Protein AF-A0A932TJV6-F1 (afdb_monomer)

Secondary structure (DSSP, 8-state):
-HHHHHHHHHHHHHHHHHHHHHHHHHHH-SSS-HHHHHHHHHHHHHHHHHHHHHHH-TTS-HHHHHIIIIIITT-

Solvent-accessible surface area (backbone atoms only — not comparable to full-atom values): 3902 Å² total; per-residue (Å²): 112,58,68,60,44,28,52,55,28,20,54,52,14,32,52,50,46,54,52,50,24,52,56,44,27,70,76,65,45,88,88,52,68,55,9,61,52,49,53,48,54,51,34,53,53,49,48,54,51,50,53,51,52,54,73,75,32,90,85,56,55,71,58,58,53,46,19,46,51,58,8,26,60,57,53

pLDDT: mean 92.18, std 6.61, range [67.25, 98.44]

Foldseek 3Di:
DLVVLLVVLQVQQVVVLVVQQVVQDVVVDDPDSRSNVVLVVVLVVVLVVLVVV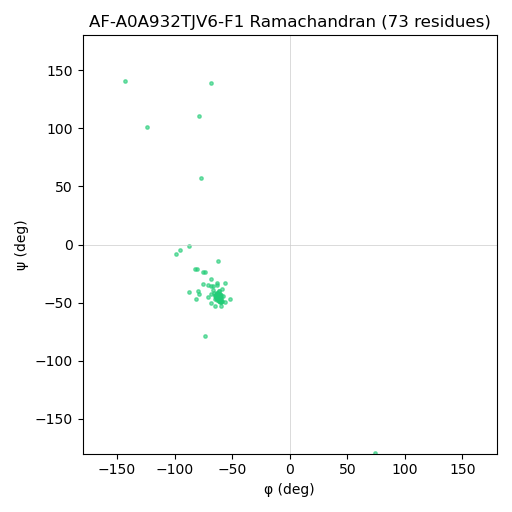CVVDPPPDVSVNCSVNCRRSVD

Mean predicted aligned error: 3.78 Å

Structure (mmCIF, N/CA/C/O backbone):
data_AF-A0A932TJV6-F1
#
_entry.id   AF-A0A932TJV6-F1
#
loop_
_atom_site.group_PDB
_atom_site.id
_atom_site.type_symbol
_atom_site.label_atom_id
_atom_site.label_alt_id
_atom_site.label_comp_id
_atom_site.label_asym_id
_atom_site.label_entity_id
_atom_site.label_seq_id
_atom_site.pdbx_PDB_ins_code
_atom_site.Cartn_x
_atom_site.Cartn_y
_a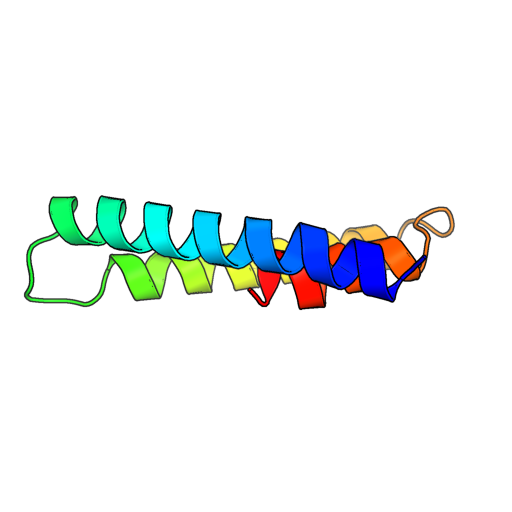tom_site.Cartn_z
_atom_site.occupancy
_atom_site.B_iso_or_equiv
_atom_site.auth_seq_id
_atom_site.auth_comp_id
_atom_site.auth_asym_id
_atom_site.auth_atom_id
_atom_site.pdbx_PDB_model_num
ATOM 1 N N . MET A 1 1 ? -0.145 4.126 -21.518 1.00 84.12 1 MET A N 1
ATOM 2 C CA . MET A 1 1 ? -0.491 2.953 -20.683 1.00 84.12 1 MET A CA 1
ATOM 3 C C . MET A 1 1 ? -0.347 3.242 -19.189 1.00 84.12 1 MET A C 1
ATOM 5 O O . MET A 1 1 ? -1.303 3.032 -18.458 1.00 84.12 1 MET A O 1
ATOM 9 N N . LEU A 1 2 ? 0.795 3.781 -18.740 1.00 92.50 2 LEU A N 1
ATOM 10 C CA . LEU A 1 2 ? 1.088 4.016 -17.318 1.00 92.50 2 LEU A CA 1
ATOM 11 C C . LEU A 1 2 ? 0.008 4.794 -16.543 1.00 92.50 2 LEU A C 1
ATOM 13 O O . LEU A 1 2 ? -0.375 4.364 -15.465 1.00 92.50 2 LEU A O 1
ATOM 17 N N . ILE A 1 3 ? -0.509 5.904 -17.085 1.00 94.75 3 ILE A N 1
ATOM 18 C CA . ILE A 1 3 ? -1.543 6.718 -16.410 1.00 94.75 3 ILE A CA 1
ATOM 19 C C . ILE A 1 3 ? -2.822 5.906 -16.167 1.00 94.75 3 ILE A C 1
ATOM 21 O O . ILE A 1 3 ? -3.418 5.996 -15.100 1.00 94.75 3 ILE A O 1
ATOM 25 N N . PHE A 1 4 ? -3.220 5.077 -17.137 1.00 96.19 4 PHE A N 1
ATOM 26 C CA . PHE A 1 4 ? -4.377 4.197 -16.994 1.00 96.19 4 PHE A CA 1
ATOM 27 C C . PHE A 1 4 ? -4.147 3.152 -15.895 1.00 96.19 4 PHE A C 1
ATOM 29 O O . PHE A 1 4 ? -5.008 2.972 -15.042 1.00 96.19 4 PHE A O 1
ATOM 36 N N . LEU A 1 5 ? -2.962 2.528 -15.860 1.00 95.50 5 LEU A N 1
ATOM 37 C CA . LEU A 1 5 ? -2.589 1.613 -14.777 1.00 95.50 5 LEU A CA 1
ATOM 38 C C . LEU A 1 5 ? -2.607 2.323 -13.415 1.00 95.50 5 LEU A C 1
ATOM 40 O O . LEU A 1 5 ? -3.186 1.804 -12.472 1.00 95.50 5 LEU A O 1
ATOM 44 N N . LEU A 1 6 ? -2.048 3.530 -13.315 1.00 96.31 6 LEU A N 1
ATOM 45 C CA . LEU A 1 6 ? -2.088 4.347 -12.098 1.00 96.31 6 LEU A CA 1
ATOM 46 C C . LEU A 1 6 ? -3.518 4.638 -11.638 1.00 96.31 6 LEU A C 1
ATOM 48 O O . LEU A 1 6 ? -3.804 4.501 -10.454 1.00 96.31 6 LEU A O 1
ATOM 52 N N . ALA A 1 7 ? -4.415 4.999 -12.556 1.00 97.44 7 ALA A N 1
ATOM 53 C CA . ALA A 1 7 ? -5.812 5.266 -12.230 1.00 97.44 7 ALA A CA 1
ATOM 54 C C . ALA A 1 7 ? -6.530 4.005 -11.725 1.00 97.44 7 ALA A C 1
ATOM 56 O O . ALA A 1 7 ? -7.199 4.050 -10.694 1.00 97.44 7 ALA A O 1
ATOM 57 N N . VAL A 1 8 ? -6.358 2.871 -12.415 1.00 98.06 8 VAL A N 1
ATOM 58 C CA . VAL A 1 8 ? -6.988 1.596 -12.040 1.00 98.06 8 VAL A CA 1
ATOM 59 C C . VAL A 1 8 ? -6.454 1.099 -10.700 1.00 98.06 8 VAL A C 1
ATOM 61 O O . VAL A 1 8 ? -7.231 0.835 -9.786 1.00 98.06 8 VAL A O 1
ATOM 64 N N . PHE A 1 9 ? -5.134 0.998 -10.553 1.00 97.62 9 PHE A N 1
ATOM 65 C CA . PHE A 1 9 ? -4.528 0.508 -9.319 1.00 97.62 9 PHE A CA 1
ATOM 66 C C . PHE A 1 9 ? -4.720 1.486 -8.160 1.00 97.62 9 PHE A C 1
ATOM 68 O O . PHE A 1 9 ? -4.967 1.030 -7.052 1.00 97.62 9 PHE A O 1
ATOM 75 N N . GLY A 1 10 ? -4.697 2.798 -8.406 1.00 98.06 10 GLY A N 1
ATOM 76 C CA . GLY A 1 10 ? -5.026 3.818 -7.407 1.00 98.06 10 GLY A CA 1
ATOM 77 C C . GLY A 1 10 ? -6.445 3.669 -6.868 1.00 98.06 10 GLY A C 1
ATOM 78 O O . GLY A 1 10 ? -6.637 3.597 -5.658 1.00 98.06 10 GLY A O 1
ATOM 79 N N . ALA A 1 11 ? -7.436 3.528 -7.753 1.00 98.38 11 ALA A N 1
ATOM 80 C CA . ALA A 1 11 ? -8.820 3.302 -7.343 1.00 98.38 11 ALA A CA 1
ATOM 81 C C . ALA A 1 11 ? -8.972 2.005 -6.530 1.00 98.38 11 ALA A C 1
ATOM 83 O O . ALA A 1 11 ? -9.610 2.003 -5.478 1.00 98.38 11 ALA A O 1
ATOM 84 N N . LEU A 1 12 ? -8.353 0.910 -6.984 1.00 98.31 12 LEU A N 1
ATOM 85 C CA . LEU A 1 12 ? -8.367 -0.365 -6.262 1.00 98.31 12 LEU A CA 1
ATOM 86 C C . LEU A 1 12 ? -7.695 -0.259 -4.885 1.00 98.31 12 LEU A C 1
ATOM 88 O O . LEU A 1 12 ? -8.230 -0.789 -3.914 1.00 98.31 12 LEU A O 1
ATOM 92 N N . GLY A 1 13 ? -6.562 0.441 -4.800 1.00 97.94 13 GLY A N 1
ATOM 93 C CA . GLY A 1 13 ? -5.819 0.688 -3.566 1.00 97.94 13 GLY A CA 1
ATOM 94 C C . G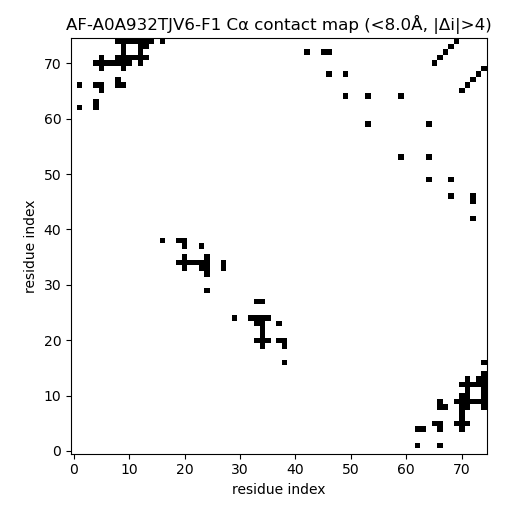LY A 1 13 ? -6.651 1.439 -2.538 1.00 97.94 13 GLY A C 1
ATOM 95 O O . GLY A 1 13 ? -6.887 0.938 -1.439 1.00 97.94 13 GLY A O 1
ATOM 96 N N . THR A 1 14 ? -7.222 2.575 -2.943 1.00 98.12 14 THR A N 1
ATOM 97 C CA . THR A 1 14 ? -8.067 3.399 -2.072 1.00 98.12 14 THR A CA 1
ATOM 98 C C . THR A 1 14 ? -9.299 2.649 -1.580 1.00 98.12 14 THR A C 1
ATOM 100 O O . THR A 1 14 ? -9.625 2.722 -0.394 1.00 98.12 14 THR A O 1
ATOM 103 N N . LEU A 1 15 ? -9.968 1.881 -2.445 1.00 98.44 15 LEU A N 1
ATOM 104 C CA . LEU A 1 15 ? -11.116 1.066 -2.038 1.00 98.44 15 LEU A CA 1
ATOM 105 C C . LEU A 1 15 ? -10.710 -0.044 -1.058 1.00 98.44 15 LEU A C 1
ATOM 107 O O . LEU A 1 15 ? -11.390 -0.247 -0.049 1.00 98.44 15 LEU A O 1
ATOM 111 N N . ALA A 1 16 ? -9.594 -0.732 -1.314 1.00 97.75 16 ALA A N 1
ATOM 112 C CA . ALA A 1 16 ? -9.075 -1.771 -0.429 1.00 97.75 16 ALA A CA 1
ATOM 113 C C . ALA A 1 16 ? -8.671 -1.201 0.938 1.00 97.75 16 ALA A C 1
ATOM 115 O O . ALA A 1 16 ? -9.060 -1.751 1.971 1.00 97.75 16 ALA A O 1
ATOM 116 N N . ARG A 1 17 ? -7.950 -0.073 0.957 1.00 97.06 17 ARG A N 1
ATOM 117 C CA . ARG A 1 17 ? -7.552 0.630 2.181 1.00 97.06 17 ARG A CA 1
ATOM 118 C C . ARG A 1 17 ? -8.773 1.065 2.976 1.00 97.06 17 ARG A C 1
ATOM 120 O O . ARG A 1 17 ? -8.838 0.780 4.168 1.00 97.06 17 ARG A O 1
ATOM 127 N N . TYR A 1 18 ? -9.743 1.708 2.328 1.00 97.00 18 TYR A N 1
ATOM 128 C CA . TYR A 1 18 ? -10.959 2.178 2.986 1.00 97.00 18 TYR A CA 1
ATOM 129 C C . TYR A 1 18 ? -11.752 1.020 3.607 1.00 97.00 18 TYR A C 1
ATOM 131 O O . TYR A 1 18 ? -12.106 1.072 4.787 1.00 97.00 18 TYR A O 1
ATOM 139 N N . GLY A 1 19 ? -11.971 -0.055 2.842 1.00 97.19 19 GLY A N 1
ATOM 140 C CA . GLY A 1 19 ? -12.693 -1.235 3.315 1.00 97.19 19 GLY A CA 1
ATOM 141 C C . GLY A 1 19 ? -11.987 -1.934 4.478 1.00 97.19 19 GLY A C 1
ATOM 142 O O . GLY A 1 19 ? -12.611 -2.210 5.504 1.00 97.19 19 GLY A O 1
ATOM 143 N N . LEU A 1 20 ? -10.677 -2.175 4.355 1.00 96.38 20 LEU A N 1
ATOM 144 C CA . LEU A 1 20 ? -9.894 -2.865 5.381 1.00 96.38 20 LEU A CA 1
ATOM 145 C C . LEU A 1 20 ? -9.750 -2.028 6.657 1.00 96.38 20 LEU A C 1
ATOM 147 O O . LEU A 1 20 ? -9.910 -2.557 7.756 1.00 96.38 20 LEU A O 1
ATOM 151 N N . GLN A 1 21 ? -9.495 -0.724 6.521 1.00 96.25 21 GLN A N 1
ATOM 152 C CA . GLN A 1 21 ? -9.417 0.197 7.652 1.00 96.25 21 GLN A CA 1
ATOM 153 C C . GLN A 1 21 ? -10.735 0.210 8.432 1.00 96.25 21 GLN A C 1
ATOM 155 O O . GLN A 1 21 ? -10.710 0.071 9.653 1.00 96.25 21 GLN A O 1
ATOM 160 N N . GLY A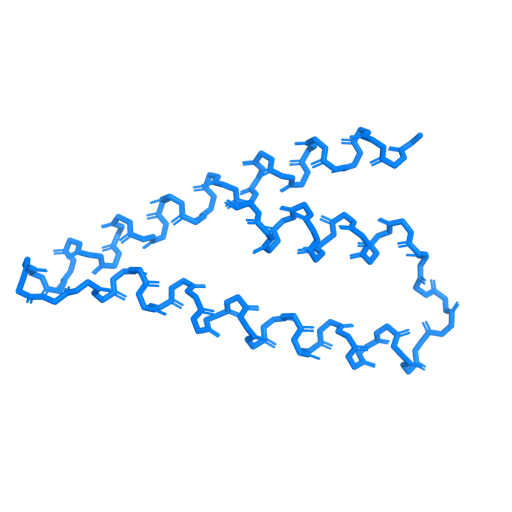 1 22 ? -11.875 0.341 7.744 1.00 95.00 22 GLY A N 1
ATOM 161 C CA . GLY A 1 22 ? -13.193 0.341 8.380 1.00 95.00 22 GLY A CA 1
ATOM 162 C C . GLY A 1 22 ? -13.514 -0.986 9.066 1.00 95.00 22 GLY A C 1
ATOM 163 O O . GLY A 1 22 ? -13.932 -0.998 10.223 1.00 95.00 22 GLY A O 1
ATOM 164 N N . TRP A 1 23 ? -13.252 -2.109 8.391 1.00 95.62 23 TRP A N 1
ATOM 165 C CA . TRP A 1 23 ? -13.473 -3.441 8.955 1.00 95.62 23 TRP A CA 1
ATOM 166 C C . TRP A 1 23 ? -12.654 -3.667 10.233 1.00 95.62 23 TRP A C 1
ATOM 168 O O . TRP A 1 23 ? -13.212 -4.043 11.262 1.00 95.62 23 TRP A O 1
ATOM 178 N N . LEU A 1 24 ? -11.352 -3.365 10.208 1.00 95.00 24 LEU A N 1
ATOM 179 C CA . LEU A 1 24 ? -10.481 -3.514 11.377 1.00 95.00 24 LEU A CA 1
ATOM 180 C C . LEU A 1 24 ? -10.846 -2.550 12.508 1.00 95.00 24 LEU A C 1
ATOM 182 O O . LEU A 1 24 ? -10.819 -2.936 13.678 1.00 95.00 24 LEU A O 1
ATOM 186 N N . GLN A 1 25 ? -11.211 -1.308 12.183 1.00 94.62 25 GLN A N 1
ATOM 187 C CA . GLN A 1 25 ? -11.609 -0.333 13.194 1.00 94.62 25 GLN A CA 1
ATOM 188 C C . GLN A 1 25 ? -12.870 -0.782 13.942 1.00 94.62 25 GLN A C 1
ATOM 190 O O . GLN A 1 25 ? -12.912 -0.691 15.168 1.00 94.62 25 GLN A O 1
ATOM 195 N N . ASN A 1 26 ? -13.854 -1.333 13.227 1.00 93.19 26 ASN A N 1
ATOM 196 C CA . ASN A 1 26 ? -15.101 -1.815 13.822 1.00 93.19 26 ASN A CA 1
ATOM 197 C C . ASN A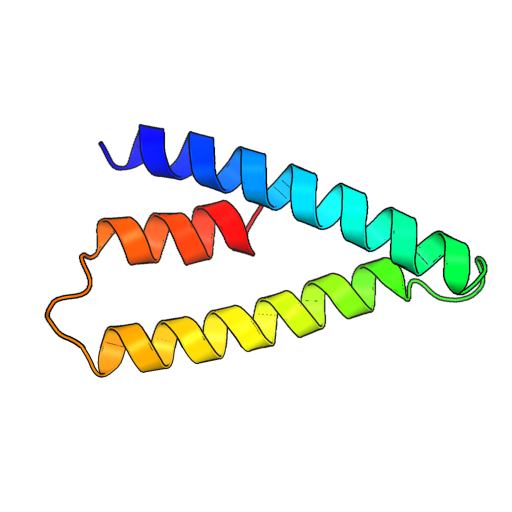 1 26 ? -14.880 -2.977 1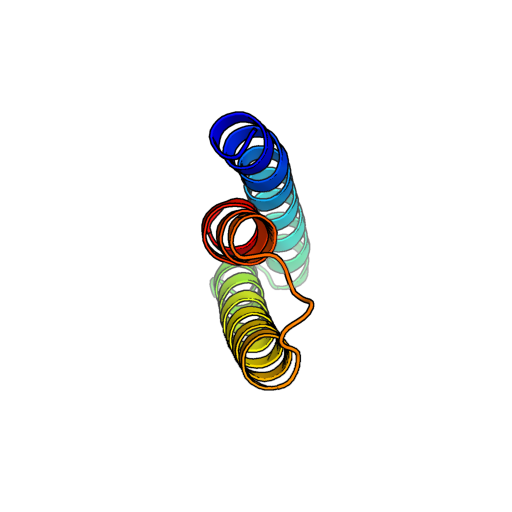4.803 1.00 93.19 26 ASN A C 1
ATOM 199 O O . ASN A 1 26 ? -15.575 -3.063 15.811 1.00 93.19 26 ASN A O 1
ATOM 203 N N . GLN A 1 27 ? -13.885 -3.832 14.553 1.00 91.19 27 GLN A N 1
ATOM 204 C CA . GLN A 1 27 ? -13.545 -4.954 15.437 1.00 91.19 27 GLN A CA 1
ATOM 205 C C . GLN A 1 27 ? -12.798 -4.515 16.710 1.00 91.19 27 GLN 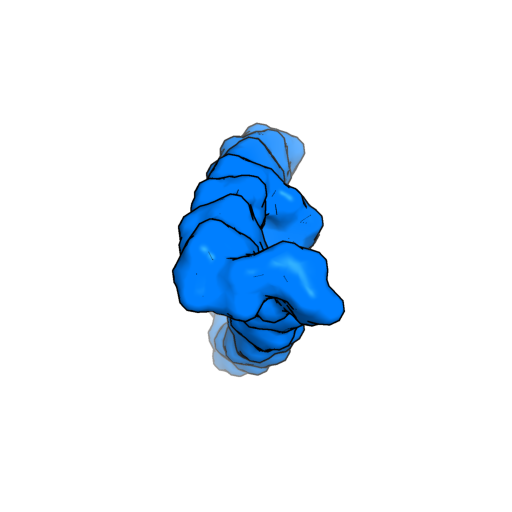A C 1
ATOM 207 O O . GLN A 1 27 ? -12.812 -5.228 17.709 1.00 91.19 27 GLN A O 1
ATOM 212 N N . SER A 1 28 ? -12.127 -3.358 16.675 1.00 85.81 28 SER A N 1
ATOM 213 C CA . SER A 1 28 ? -11.167 -2.923 17.704 1.00 85.81 28 SER A CA 1
ATOM 214 C C . SER A 1 28 ? -11.742 -1.938 18.732 1.00 85.81 28 SER A C 1
ATOM 216 O O . SER A 1 28 ? -11.060 -1.586 19.695 1.00 85.81 28 SER A O 1
ATOM 218 N N . GLY A 1 29 ? -12.966 -1.445 18.517 1.00 80.56 29 GLY A N 1
ATOM 219 C CA . GLY A 1 29 ? -13.518 -0.304 19.255 1.00 80.56 29 GLY A CA 1
ATOM 220 C C . GLY A 1 29 ? -12.905 1.037 18.821 1.00 80.56 29 GLY A C 1
ATOM 221 O O . GLY A 1 29 ? -12.070 1.094 17.924 1.00 80.56 29 GLY A O 1
ATOM 222 N N . VAL A 1 30 ? -13.333 2.146 19.434 1.00 81.19 30 VAL A N 1
ATOM 223 C CA . VAL A 1 30 ? -13.007 3.517 18.963 1.00 81.19 30 VAL A CA 1
ATOM 224 C C . VAL A 1 30 ? -11.796 4.149 19.669 1.00 81.19 30 VAL A C 1
ATOM 226 O O . VAL A 1 30 ? -11.379 5.249 19.323 1.00 81.19 30 VAL A O 1
ATOM 229 N N . SER A 1 31 ? -11.221 3.475 20.670 1.00 88.44 31 SER A N 1
ATOM 230 C CA . SER A 1 31 ? -10.187 4.068 21.533 1.00 88.44 31 SER A CA 1
ATOM 231 C C . SER A 1 31 ? -8.821 4.221 20.857 1.00 88.44 31 SER A C 1
ATOM 233 O O . SER A 1 31 ? -8.014 5.030 21.310 1.00 88.44 31 SER A O 1
ATOM 235 N N . PHE A 1 32 ? -8.533 3.432 19.820 1.00 92.00 32 PHE A N 1
ATOM 236 C CA . PHE A 1 32 ? -7.255 3.456 19.112 1.00 92.00 32 PHE A CA 1
ATOM 237 C C . PHE A 1 32 ? -7.477 3.240 17.606 1.00 92.00 32 PHE A C 1
ATOM 239 O O . PHE A 1 32 ? -8.320 2.413 17.244 1.00 92.00 32 PHE A O 1
ATOM 246 N N . PRO A 1 33 ? -6.747 3.943 16.715 1.00 94.25 33 PRO A N 1
ATOM 247 C CA . PRO A 1 33 ? -6.913 3.839 15.266 1.00 94.25 33 PRO A CA 1
ATOM 248 C C . PRO A 1 33 ? -6.275 2.558 14.696 1.00 94.25 33 PRO A C 1
ATOM 250 O O . PRO A 1 33 ? -5.399 2.606 13.829 1.00 94.25 33 PRO A O 1
ATOM 253 N N . THR A 1 34 ? -6.691 1.392 15.195 1.00 95.44 34 THR A N 1
ATOM 254 C CA . THR A 1 34 ? -6.134 0.084 14.825 1.00 95.44 34 THR A CA 1
ATOM 255 C C . THR A 1 34 ? -6.261 -0.181 13.331 1.00 95.44 34 THR A C 1
ATOM 257 O O . THR A 1 34 ? -5.330 -0.710 12.726 1.00 95.44 34 THR A O 1
ATOM 260 N N . GLY A 1 35 ? -7.377 0.233 12.716 1.00 95.31 35 GLY A N 1
ATOM 261 C CA . GLY A 1 35 ? -7.573 0.083 11.276 1.00 95.31 35 GLY A CA 1
ATOM 262 C C . GLY A 1 35 ? -6.519 0.847 10.483 1.00 95.31 35 GLY A C 1
ATOM 263 O O . GLY A 1 35 ? -5.863 0.273 9.617 1.00 95.31 35 GLY A O 1
ATOM 264 N N . THR A 1 36 ? -6.298 2.117 10.831 1.00 94.88 36 THR A N 1
ATOM 265 C CA . THR A 1 36 ? -5.302 2.974 10.176 1.00 94.88 36 THR A CA 1
ATOM 266 C C . THR A 1 36 ? -3.884 2.450 10.386 1.00 94.88 36 THR A C 1
ATOM 268 O O . THR A 1 36 ? -3.099 2.407 9.439 1.00 94.88 36 THR A O 1
ATOM 271 N N . LEU A 1 37 ? -3.541 2.019 11.604 1.00 96.38 37 LEU A N 1
ATOM 272 C CA . LEU A 1 37 ? -2.224 1.447 11.889 1.00 96.38 37 LEU A CA 1
ATOM 273 C C . LEU A 1 37 ? -1.976 0.185 11.051 1.00 96.38 37 LEU A C 1
ATOM 275 O O . LEU A 1 37 ? -0.930 0.057 10.418 1.00 96.38 37 LEU A O 1
ATOM 279 N N . ALA A 1 38 ? -2.944 -0.731 11.019 1.00 96.19 38 ALA A N 1
ATOM 280 C CA . ALA A 1 38 ? -2.809 -2.005 10.331 1.00 96.19 38 ALA A CA 1
ATOM 281 C C . ALA A 1 38 ? -2.642 -1.843 8.814 1.00 96.19 38 ALA A C 1
ATOM 283 O O . ALA A 1 38 ? -1.736 -2.453 8.245 1.00 96.19 38 ALA A O 1
ATOM 284 N N . VAL A 1 39 ? -3.446 -0.994 8.157 1.00 96.81 39 VAL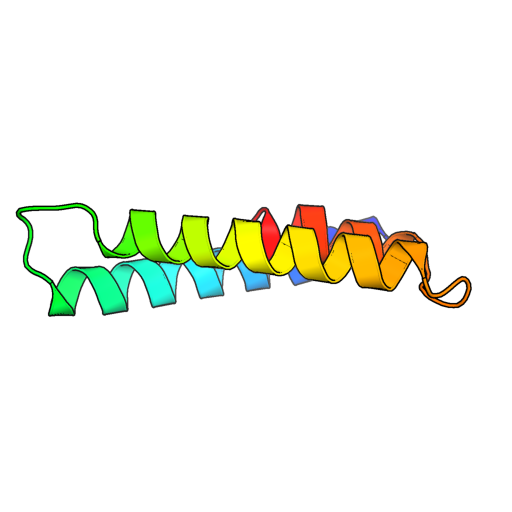 A N 1
ATOM 285 C CA . VAL A 1 39 ? -3.304 -0.768 6.705 1.00 96.81 39 VAL A CA 1
ATOM 286 C C . VAL A 1 39 ? -1.948 -0.150 6.350 1.00 96.81 39 VAL A C 1
ATOM 288 O O . VAL A 1 39 ? -1.368 -0.512 5.330 1.00 96.81 39 VAL A O 1
ATOM 291 N N . ASN A 1 40 ? -1.399 0.722 7.205 1.00 96.31 40 ASN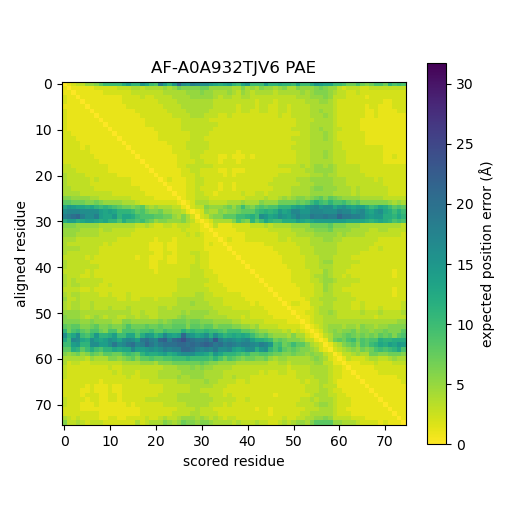 A N 1
ATOM 292 C CA . ASN A 1 40 ? -0.078 1.316 6.989 1.00 96.31 40 ASN A CA 1
ATOM 293 C C . ASN A 1 40 ? 1.049 0.298 7.191 1.00 96.31 40 ASN A C 1
ATOM 295 O O . ASN A 1 40 ? 1.942 0.209 6.353 1.00 96.31 40 ASN A O 1
ATOM 299 N N . LEU A 1 41 ? 1.003 -0.506 8.259 1.00 97.69 41 LEU A N 1
ATOM 300 C CA . LEU A 1 41 ? 2.013 -1.543 8.498 1.00 97.69 41 LEU A CA 1
ATOM 301 C C . LEU A 1 41 ? 2.028 -2.588 7.376 1.00 97.69 41 LEU A C 1
ATOM 303 O O . LEU A 1 41 ? 3.101 -2.950 6.890 1.00 97.69 41 LEU A O 1
ATOM 307 N N . LEU A 1 42 ? 0.847 -3.023 6.923 1.00 97.25 42 LEU A N 1
ATOM 308 C CA . LEU A 1 42 ? 0.716 -3.909 5.767 1.00 97.25 42 LEU A CA 1
ATOM 309 C C . LEU A 1 42 ? 1.260 -3.250 4.495 1.00 97.25 42 LEU A C 1
ATOM 311 O O . LEU A 1 42 ? 2.038 -3.874 3.778 1.00 97.25 42 LEU A O 1
ATOM 315 N N . GLY A 1 43 ? 0.916 -1.984 4.243 1.00 96.19 43 GLY A N 1
ATOM 316 C CA . GLY A 1 43 ? 1.431 -1.219 3.107 1.00 96.19 43 GLY A CA 1
ATOM 317 C C . GLY A 1 43 ? 2.960 -1.150 3.090 1.00 96.19 43 GLY A C 1
ATOM 318 O O . GLY A 1 43 ? 3.578 -1.499 2.086 1.00 96.19 43 GLY A O 1
ATOM 319 N N . CYS A 1 44 ? 3.585 -0.789 4.213 1.00 95.31 44 CYS A N 1
ATOM 320 C CA . CYS A 1 44 ? 5.042 -0.728 4.343 1.00 95.31 44 CYS A CA 1
ATOM 321 C C . CYS A 1 44 ? 5.710 -2.089 4.096 1.00 95.31 44 CYS A C 1
ATOM 323 O O . CYS A 1 44 ? 6.709 -2.161 3.375 1.00 95.31 44 CYS A O 1
ATOM 325 N N . LEU A 1 45 ? 5.151 -3.172 4.650 1.00 96.62 45 LEU A N 1
ATOM 326 C CA . LEU A 1 45 ? 5.663 -4.529 4.442 1.00 96.62 45 LEU A CA 1
ATOM 327 C C . LEU A 1 45 ? 5.587 -4.937 2.963 1.00 96.62 45 LEU A C 1
ATOM 329 O O . LEU A 1 45 ? 6.562 -5.449 2.409 1.00 96.62 45 LEU A O 1
ATOM 333 N N . LEU A 1 46 ? 4.451 -4.671 2.311 1.00 95.88 46 LEU A N 1
ATOM 334 C CA . LEU A 1 46 ? 4.238 -4.982 0.898 1.00 95.88 46 LEU A CA 1
ATOM 335 C C . LEU A 1 46 ? 5.156 -4.161 -0.014 1.00 95.88 46 LEU A C 1
ATOM 337 O O . LEU A 1 46 ? 5.745 -4.728 -0.931 1.00 95.88 46 LEU A O 1
ATOM 341 N N . ILE A 1 47 ? 5.349 -2.863 0.252 1.00 93.75 47 ILE A N 1
ATOM 342 C CA . ILE A 1 47 ? 6.296 -2.024 -0.502 1.00 93.75 47 ILE A CA 1
ATOM 343 C C . ILE A 1 47 ? 7.723 -2.569 -0.366 1.00 93.75 47 ILE A C 1
ATOM 345 O O . ILE A 1 47 ? 8.433 -2.673 -1.367 1.00 93.75 47 ILE A O 1
ATOM 349 N N . GLY A 1 48 ? 8.147 -2.946 0.845 1.00 92.44 48 GLY A N 1
ATOM 350 C CA . GLY A 1 48 ? 9.466 -3.541 1.075 1.00 92.44 48 GLY A CA 1
ATOM 351 C C . GLY A 1 48 ? 9.664 -4.840 0.288 1.00 92.44 48 GLY A C 1
ATOM 352 O O . GLY A 1 48 ? 10.667 -4.995 -0.412 1.00 92.44 48 GLY A O 1
ATOM 353 N N . GLY A 1 49 ? 8.678 -5.740 0.337 1.00 92.19 49 GLY A N 1
ATOM 354 C CA . GLY A 1 49 ? 8.687 -6.993 -0.422 1.00 92.19 49 GLY A CA 1
ATOM 355 C C . GLY A 1 49 ? 8.708 -6.778 -1.937 1.00 92.19 49 GLY A C 1
ATOM 356 O O . GLY A 1 49 ? 9.532 -7.373 -2.632 1.00 92.19 49 GLY A O 1
ATOM 357 N N . LEU A 1 50 ? 7.859 -5.883 -2.453 1.00 90.56 50 LEU A N 1
ATOM 358 C CA . LEU A 1 50 ? 7.813 -5.545 -3.877 1.00 90.56 50 LEU A CA 1
ATOM 359 C C . LEU A 1 50 ? 9.118 -4.920 -4.365 1.00 90.56 50 LEU A C 1
ATOM 361 O O . LEU A 1 50 ? 9.593 -5.279 -5.438 1.00 90.56 50 LEU A O 1
ATOM 365 N N . ASN A 1 51 ? 9.718 -4.014 -3.591 1.00 87.25 51 ASN A N 1
ATOM 366 C CA . ASN A 1 51 ? 10.999 -3.417 -3.959 1.00 87.25 51 ASN A CA 1
ATOM 367 C C . ASN A 1 51 ? 12.105 -4.468 -4.025 1.00 87.25 51 ASN A C 1
ATOM 369 O O . ASN A 1 51 ? 12.889 -4.451 -4.970 1.00 87.25 51 ASN A O 1
ATOM 373 N N . ARG A 1 52 ? 12.144 -5.411 -3.078 1.00 89.69 52 ARG A N 1
ATOM 374 C CA . ARG A 1 52 ? 13.100 -6.520 -3.130 1.00 89.69 52 ARG A CA 1
ATOM 375 C C . ARG A 1 52 ? 12.899 -7.380 -4.379 1.00 89.69 52 ARG A C 1
ATOM 377 O O . ARG A 1 52 ? 13.855 -7.608 -5.112 1.00 89.69 52 ARG A O 1
ATOM 384 N N . LEU A 1 53 ? 11.661 -7.787 -4.665 1.00 85.06 53 LEU A N 1
ATOM 385 C CA . LEU A 1 53 ? 11.340 -8.579 -5.858 1.00 85.06 53 LEU A CA 1
ATOM 386 C C . LEU A 1 53 ? 11.710 -7.848 -7.154 1.00 85.06 53 LEU A C 1
ATOM 388 O O . LEU A 1 53 ? 12.305 -8.455 -8.041 1.00 85.06 53 LEU A O 1
ATOM 392 N N . ALA A 1 54 ? 11.404 -6.552 -7.245 1.00 83.25 54 ALA A N 1
ATOM 393 C CA . ALA A 1 54 ? 11.697 -5.729 -8.414 1.00 83.25 54 ALA A CA 1
ATOM 394 C C . ALA A 1 54 ? 13.202 -5.487 -8.622 1.00 83.25 54 ALA A C 1
ATOM 396 O O . ALA A 1 54 ? 13.633 -5.315 -9.757 1.00 83.25 54 ALA A O 1
ATOM 397 N N . LEU A 1 55 ? 14.001 -5.460 -7.550 1.00 76.56 55 LEU A N 1
ATOM 398 C CA . LEU A 1 55 ? 15.463 -5.367 -7.639 1.00 76.56 55 LEU A CA 1
ATOM 399 C C . LEU A 1 55 ? 16.101 -6.697 -8.061 1.00 76.56 55 LEU A C 1
ATOM 401 O O . LEU A 1 55 ? 17.109 -6.693 -8.761 1.00 76.56 55 LEU A O 1
ATOM 405 N N . GLU A 1 56 ? 15.520 -7.825 -7.651 1.00 79.44 56 GLU A N 1
ATOM 406 C CA . GLU A 1 56 ? 16.047 -9.164 -7.946 1.00 79.44 56 GLU A CA 1
ATOM 407 C C . GLU A 1 56 ? 15.641 -9.682 -9.341 1.00 79.44 56 GLU A C 1
ATOM 409 O O . GLU A 1 56 ? 16.314 -10.552 -9.892 1.00 79.44 56 GLU A O 1
ATOM 414 N N . HIS A 1 57 ? 14.575 -9.144 -9.947 1.00 75.31 57 HIS A N 1
ATOM 415 C CA . HIS A 1 57 ? 14.007 -9.660 -11.197 1.00 75.31 57 HIS A CA 1
ATOM 416 C C . HIS A 1 57 ? 13.945 -8.583 -12.297 1.00 75.31 57 HIS A C 1
ATOM 418 O O . HIS A 1 57 ? 13.016 -7.781 -12.357 1.00 75.31 57 HIS A O 1
ATOM 424 N N . LEU A 1 58 ? 14.898 -8.627 -13.240 1.00 67.25 58 LEU A N 1
ATOM 425 C CA . LEU A 1 58 ? 15.003 -7.704 -14.393 1.00 67.25 58 LEU A CA 1
ATOM 426 C C . LEU A 1 58 ? 13.810 -7.743 -15.371 1.00 67.25 58 LEU A C 1
ATOM 428 O O . LEU A 1 58 ? 13.667 -6.859 -16.210 1.00 67.25 58 LEU A O 1
ATOM 432 N N . TRP A 1 59 ? 12.961 -8.765 -15.281 1.00 73.88 59 TRP A N 1
ATOM 433 C CA . TRP A 1 59 ? 11.762 -8.942 -16.106 1.00 73.88 59 TRP A CA 1
ATOM 434 C C . TRP A 1 59 ? 10.532 -8.240 -15.524 1.00 73.88 59 TRP A C 1
ATOM 436 O O . TRP A 1 59 ? 9.471 -8.270 -16.142 1.00 73.88 59 TRP A O 1
ATOM 446 N N . PHE A 1 60 ? 10.657 -7.589 -14.363 1.00 79.94 60 PHE A N 1
ATOM 447 C CA . PHE A 1 60 ? 9.576 -6.812 -13.774 1.00 79.94 60 PHE A CA 1
ATOM 448 C C . PHE A 1 60 ? 9.460 -5.443 -14.468 1.00 79.94 60 PHE A C 1
ATOM 450 O O . PHE A 1 60 ? 10.354 -4.604 -14.307 1.00 79.94 60 PHE A O 1
ATOM 457 N N . PRO A 1 61 ? 8.392 -5.167 -15.243 1.00 85.69 61 PRO A N 1
ATOM 458 C CA . PRO A 1 61 ? 8.354 -3.947 -16.034 1.00 85.69 61 PRO A CA 1
ATOM 459 C C . PRO A 1 61 ? 8.236 -2.707 -15.125 1.00 85.69 61 PRO A C 1
ATOM 461 O O . PRO A 1 61 ? 7.449 -2.717 -14.169 1.00 85.69 61 PRO A O 1
ATOM 464 N N . PRO A 1 62 ? 8.950 -1.603 -15.418 1.00 86.31 62 PRO A N 1
ATOM 465 C CA . PRO A 1 62 ? 8.970 -0.412 -14.560 1.00 86.31 62 PRO A CA 1
ATOM 466 C C . PRO A 1 62 ? 7.582 0.184 -14.280 1.00 86.31 62 PRO A C 1
ATOM 468 O O . PRO A 1 62 ? 7.318 0.703 -13.196 1.00 86.31 62 PRO A O 1
ATOM 471 N N . GLU A 1 63 ? 6.679 0.079 -15.251 1.00 90.94 63 GLU A N 1
ATOM 472 C CA . GLU A 1 63 ? 5.300 0.562 -15.169 1.00 90.94 63 GLU A CA 1
ATOM 473 C C . GLU A 1 63 ? 4.444 -0.197 -14.150 1.00 90.94 63 GLU A C 1
ATOM 475 O O . GLU A 1 63 ? 3.653 0.426 -13.444 1.00 90.94 63 GLU A O 1
ATOM 480 N N . TRP A 1 64 ? 4.658 -1.506 -13.993 1.00 89.94 64 TRP A N 1
ATOM 481 C CA . TRP A 1 64 ? 3.998 -2.307 -12.960 1.00 89.94 64 TRP A CA 1
ATOM 482 C C . TRP A 1 64 ? 4.518 -1.966 -11.570 1.00 89.94 64 TRP A C 1
ATOM 484 O O . TRP A 1 64 ? 3.739 -1.918 -10.620 1.00 89.94 64 TRP A O 1
ATOM 494 N N . ARG A 1 65 ? 5.814 -1.646 -11.451 1.00 89.12 65 ARG A N 1
ATOM 495 C CA . ARG A 1 65 ? 6.383 -1.164 -10.186 1.00 89.12 65 ARG A CA 1
ATOM 496 C C . ARG A 1 65 ? 5.689 0.115 -9.745 1.00 89.12 65 ARG A C 1
ATOM 498 O O . ARG A 1 65 ? 5.238 0.185 -8.612 1.00 89.12 65 ARG A O 1
ATOM 505 N N . ILE A 1 66 ? 5.562 1.087 -10.646 1.00 91.94 66 ILE A N 1
ATOM 506 C CA . ILE A 1 66 ? 4.881 2.358 -10.367 1.00 91.94 66 ILE A CA 1
ATOM 507 C C . ILE A 1 66 ? 3.395 2.132 -10.061 1.00 91.94 66 ILE A C 1
ATOM 509 O O . ILE A 1 66 ? 2.888 2.669 -9.080 1.00 91.94 66 ILE A O 1
ATOM 513 N N . ALA A 1 67 ? 2.698 1.323 -10.863 1.00 95.31 67 ALA A N 1
ATOM 514 C CA . ALA A 1 67 ? 1.275 1.057 -10.667 1.00 95.31 67 ALA A CA 1
ATOM 515 C C . ALA A 1 67 ? 0.983 0.395 -9.311 1.00 95.31 67 ALA A C 1
ATOM 517 O O . ALA A 1 67 ? 0.020 0.765 -8.646 1.00 95.31 67 ALA A O 1
ATOM 518 N N . LEU A 1 68 ? 1.826 -0.538 -8.863 1.00 94.62 68 LEU A N 1
ATOM 519 C CA . LEU A 1 68 ? 1.641 -1.219 -7.582 1.00 94.62 68 LEU A CA 1
ATOM 520 C C . LEU A 1 68 ? 2.083 -0.370 -6.388 1.00 94.62 68 LEU A C 1
ATOM 522 O O . LEU A 1 68 ? 1.379 -0.351 -5.384 1.00 94.62 68 LEU A O 1
ATOM 526 N N . THR A 1 69 ? 3.216 0.336 -6.461 1.00 93.88 69 THR A N 1
ATOM 527 C CA . THR A 1 69 ? 3.721 1.093 -5.303 1.00 93.88 69 THR A CA 1
ATOM 528 C C . THR A 1 69 ? 3.042 2.447 -5.144 1.00 93.88 69 THR A C 1
ATOM 530 O O . THR A 1 69 ? 2.619 2.778 -4.042 1.00 93.88 69 THR A O 1
ATOM 533 N N . ILE A 1 70 ? 2.906 3.219 -6.225 1.00 94.50 70 ILE A N 1
ATOM 534 C CA . ILE A 1 70 ? 2.300 4.558 -6.193 1.00 94.50 70 ILE A CA 1
ATOM 535 C C . ILE A 1 70 ? 0.783 4.464 -6.362 1.00 94.50 70 ILE A C 1
ATOM 537 O O . ILE A 1 70 ? 0.057 5.172 -5.675 1.00 94.50 70 ILE A O 1
ATOM 541 N N . GLY A 1 71 ? 0.302 3.589 -7.250 1.00 96.69 71 GLY A N 1
ATOM 542 C CA . GLY A 1 71 ? -1.132 3.366 -7.442 1.00 96.69 71 GLY A CA 1
ATOM 543 C C . GLY A 1 71 ? -1.738 2.577 -6.283 1.00 96.69 71 GLY A C 1
ATOM 544 O O . GLY A 1 71 ? -2.360 3.156 -5.406 1.00 96.69 71 GLY A O 1
ATOM 545 N N . PHE A 1 72 ? -1.552 1.258 -6.258 1.00 97.44 72 PHE A N 1
ATOM 546 C CA . PHE A 1 72 ? -2.279 0.380 -5.332 1.00 97.44 72 PHE A CA 1
ATOM 547 C C . PHE A 1 72 ? -1.912 0.558 -3.862 1.00 97.44 72 PHE A C 1
ATOM 549 O O . PHE A 1 72 ? -2.788 0.684 -3.021 1.00 97.44 72 PHE A O 1
ATOM 556 N N . LEU A 1 73 ? -0.622 0.545 -3.530 1.00 96.19 73 LEU A N 1
ATOM 557 C CA . LEU A 1 73 ? -0.185 0.674 -2.138 1.00 96.19 73 LEU A CA 1
ATOM 558 C C . LEU A 1 73 ? -0.185 2.132 -1.663 1.00 96.19 73 LEU A C 1
ATOM 560 O O . LEU A 1 73 ? -0.230 2.381 -0.457 1.00 96.19 73 LEU A O 1
ATOM 564 N N . GLY A 1 74 ? -0.134 3.086 -2.596 1.00 93.19 74 GLY A N 1
ATOM 565 C CA . GLY A 1 74 ? -0.241 4.516 -2.319 1.00 93.19 74 GLY A CA 1
ATOM 566 C C . GLY A 1 74 ? -1.683 4.977 -2.105 1.00 93.19 74 GLY A C 1
ATOM 567 O O . GLY A 1 74 ? -1.919 5.769 -1.189 1.00 93.19 74 GLY A O 1
ATOM 568 N N . GLY A 1 75 ? -2.625 4.452 -2.896 1.00 90.75 75 GLY A N 1
ATOM 569 C CA . GLY A 1 75 ? -4.072 4.688 -2.798 1.00 90.75 75 GLY A CA 1
ATOM 570 C C . GLY A 1 75 ? -4.678 4.161 -1.512 1.00 90.75 75 GLY A C 1
ATOM 571 O O . GLY A 1 75 ? -5.498 4.902 -0.921 1.00 90.75 75 GLY A O 1
#

Radius of gyration: 14.14 Å; Cα contacts (8 Å, |Δi|>4): 74; chains: 1; bounding box: 31×16×42 Å

Sequence (75 aa):
MLIFLLAVFGALGTLARYGLQGWLQNQSGVSFPTGTLAVNLLGCLLIGGLNRLALEHLWFPPEWRIALTIGFLGG